Protein AF-A0A135SZM8-F1 (afdb_monomer)

Foldseek 3Di:
DDPPPDDDPCPPPLWDWDAWPVGFIKIKGFPPDRQPDDDDPVQADFPDAWFPFAFDQAAEQDKDADPPVCCVHAQWGIKHKYADPPPDPFGIKIKTAGDGFFFKWWAFPVGIIDTDGRRDRGGMMMMGHHDPGRGGTGMTTHGPDDVSVVVVPPPPPDDDDDDDD

Radius of gyration: 18.54 Å; Cα contacts (8 Å, |Δi|>4): 323; chains: 1; bounding box: 64×38×63 Å

Secondary structure (DSSP, 8-state):
-----PPPTTTTTTPEEEE-TTS-EEEEEESSS-TTSPPPTTT---SS--EEEEEEEEPTTEEEEPPHHHHHHH-EEEEEEEEPPTTSS-SEEEEEEESS-EEEEEEETTS-EEEEEE-S--S-EEEEE--SS--EEEEEEE---SHHHHTTS------------

pLDDT: mean 80.3, std 19.76, range [32.97, 98.38]

Nearest PDB structures (foldseek):
  2yn3-assembly1_A  TM=3.853E-01  e=1.005E+00  Salmonella enterica subsp. enterica serovar Typhimurium str. LT2
  2ww2-assembly1_C  TM=1.807E-01  e=1.816E+00  Bacteroides thetaiotaomicron VPI-5482
  6f8z-assembly2_C  TM=1.539E-01  e=2.648E+00  Bacteroides thetaiotaomicron
  1d2s-assembly1_A-2  TM=2.471E-01  e=5.938E+00  Homo sapiens
  2wvx-assembly2_B  TM=1.408E-01  e=4.787E+00  Bacteroides thetaiotaomicron VPI-5482

Structure (mmCIF, N/CA/C/O backbone):
data_AF-A0A135SZM8-F1
#
_entry.id   AF-A0A135SZM8-F1
#
loop_
_atom_site.group_PDB
_atom_site.id
_atom_site.type_symbol
_atom_site.label_atom_id
_atom_site.label_alt_id
_atom_site.label_comp_id
_atom_site.label_asym_id
_atom_site.label_entity_id
_atom_site.label_seq_id
_atom_site.pdbx_PDB_ins_code
_atom_site.Cartn_x
_atom_site.Cartn_y
_atom_site.Cartn_z
_atom_site.occupancy
_atom_site.B_iso_or_equiv
_atom_site.auth_seq_id
_atom_site.auth_comp_id
_atom_site.auth_asym_id
_atom_site.auth_atom_id
_atom_site.pdbx_PDB_model_num
ATOM 1 N N . MET A 1 1 ? 2.438 -15.569 -37.054 1.00 40.03 1 MET A N 1
ATOM 2 C CA . MET A 1 1 ? 3.279 -14.408 -36.723 1.00 40.03 1 MET A CA 1
ATOM 3 C C . MET A 1 1 ? 2.891 -14.055 -35.311 1.00 40.03 1 MET A C 1
ATOM 5 O O . MET A 1 1 ? 1.716 -13.795 -35.096 1.00 40.03 1 MET A O 1
ATOM 9 N N . SER A 1 2 ? 3.794 -14.266 -34.362 1.00 50.34 2 SER A N 1
ATOM 10 C CA . SER A 1 2 ? 3.564 -13.904 -32.968 1.00 50.34 2 SER A CA 1
ATOM 11 C C . SER A 1 2 ? 3.893 -12.422 -32.864 1.00 50.34 2 SER A C 1
ATOM 13 O O . SER A 1 2 ? 5.023 -12.047 -33.169 1.00 50.34 2 SER A O 1
ATOM 15 N N . ASP A 1 3 ? 2.901 -11.593 -32.554 1.00 51.25 3 ASP A N 1
ATOM 16 C CA . ASP A 1 3 ? 3.160 -10.230 -32.103 1.00 51.25 3 ASP A CA 1
ATOM 17 C C . ASP A 1 3 ? 3.815 -10.358 -30.726 1.00 51.25 3 ASP A C 1
ATOM 19 O O . ASP A 1 3 ? 3.137 -10.580 -29.724 1.00 51.25 3 ASP A O 1
ATOM 23 N N . ASP A 1 4 ? 5.148 -10.322 -30.692 1.00 57.31 4 ASP A N 1
ATOM 24 C CA . ASP A 1 4 ? 5.895 -10.112 -29.457 1.00 57.31 4 ASP A CA 1
ATOM 25 C C . ASP A 1 4 ? 5.576 -8.681 -29.010 1.00 57.31 4 ASP A C 1
ATOM 27 O O . ASP A 1 4 ? 6.171 -7.713 -29.488 1.00 57.31 4 ASP A O 1
ATOM 31 N N . GLU A 1 5 ? 4.552 -8.543 -28.168 1.00 65.81 5 GLU A N 1
ATOM 32 C CA . GLU A 1 5 ? 4.158 -7.285 -27.546 1.00 65.81 5 GLU A CA 1
ATOM 33 C C . GLU A 1 5 ? 5.394 -6.736 -26.813 1.00 65.81 5 GLU A C 1
ATOM 35 O O . GLU A 1 5 ? 5.859 -7.305 -25.837 1.00 65.81 5 GLU A O 1
ATOM 40 N N . GLN A 1 6 ? 6.043 -5.699 -27.342 1.00 65.25 6 GLN A N 1
ATOM 41 C CA . GLN A 1 6 ? 7.226 -5.132 -26.694 1.00 65.25 6 GLN A CA 1
ATOM 42 C C . GLN A 1 6 ? 6.793 -4.265 -25.514 1.00 65.25 6 GLN A C 1
ATOM 44 O O . GLN A 1 6 ? 5.859 -3.471 -25.630 1.00 65.25 6 GLN A O 1
ATOM 49 N N . ALA A 1 7 ? 7.499 -4.396 -24.389 1.00 67.06 7 ALA A N 1
ATOM 50 C CA . ALA A 1 7 ? 7.298 -3.529 -23.237 1.00 67.06 7 ALA A CA 1
ATOM 51 C C . ALA A 1 7 ? 7.471 -2.046 -23.639 1.00 67.06 7 ALA A C 1
ATOM 53 O O . ALA A 1 7 ? 8.392 -1.728 -24.402 1.00 67.06 7 ALA A O 1
ATOM 54 N N . PRO A 1 8 ? 6.634 -1.129 -23.123 1.00 74.00 8 PRO A N 1
ATOM 55 C CA . PRO A 1 8 ? 6.815 0.302 -23.338 1.00 74.00 8 PRO A CA 1
ATOM 56 C C . PRO A 1 8 ? 8.188 0.777 -22.822 1.00 74.00 8 PRO A C 1
ATOM 58 O O . PRO A 1 8 ? 8.605 0.355 -21.740 1.00 74.00 8 PRO A O 1
ATOM 61 N N . PRO A 1 9 ? 8.900 1.663 -23.544 1.00 61.56 9 PRO A N 1
ATOM 62 C CA . PRO A 1 9 ? 10.244 2.115 -23.164 1.00 61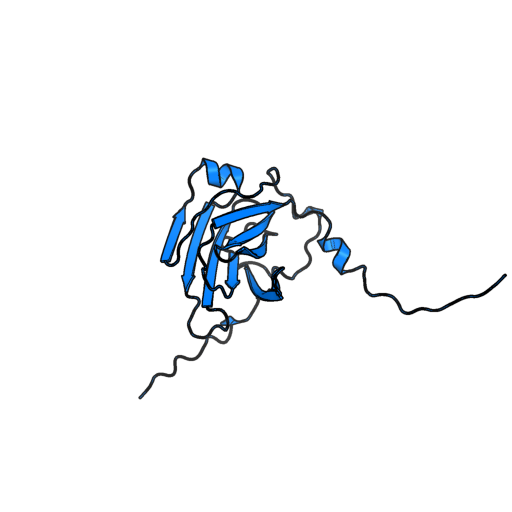.56 9 PRO A CA 1
ATOM 63 C C . PRO A 1 9 ? 10.282 2.928 -21.857 1.00 61.56 9 PRO A C 1
ATOM 65 O O . PRO A 1 9 ? 11.344 3.096 -21.266 1.00 61.56 9 PRO A O 1
ATOM 68 N N . ASP A 1 10 ? 9.138 3.429 -21.402 1.00 65.50 10 ASP A N 1
ATOM 69 C CA . ASP A 1 10 ? 8.942 4.224 -20.190 1.00 65.50 10 ASP A CA 1
ATOM 70 C C . ASP A 1 10 ? 8.408 3.409 -18.999 1.00 65.50 10 ASP A C 1
ATOM 72 O O . ASP A 1 10 ? 8.213 3.954 -17.912 1.00 65.50 10 ASP A O 1
ATOM 76 N N . ALA A 1 11 ? 8.213 2.095 -19.162 1.00 69.00 11 ALA A N 1
ATOM 77 C CA . ALA A 1 11 ? 7.603 1.230 -18.150 1.00 69.00 11 ALA A CA 1
ATOM 78 C C . ALA A 1 11 ? 8.324 1.230 -16.784 1.00 69.00 11 ALA A C 1
ATOM 80 O O . ALA A 1 11 ? 7.676 0.975 -15.759 1.00 69.00 11 ALA A O 1
ATOM 81 N N . GLU A 1 12 ? 9.626 1.529 -16.792 1.00 69.19 12 GLU A N 1
ATOM 82 C CA . GLU A 1 12 ? 10.563 1.447 -15.665 1.00 69.19 12 GLU A CA 1
ATOM 83 C C . GLU A 1 12 ? 10.978 2.824 -15.099 1.00 69.19 12 GLU A C 1
ATOM 85 O O . GLU A 1 12 ? 11.631 2.890 -14.063 1.00 69.19 12 GLU A O 1
ATOM 90 N N . ILE A 1 13 ? 10.578 3.942 -15.717 1.00 77.50 13 ILE A N 1
ATOM 91 C CA . ILE A 1 13 ? 10.972 5.286 -15.256 1.00 77.50 13 ILE A CA 1
ATOM 92 C C . ILE A 1 13 ? 10.142 5.712 -14.031 1.00 77.50 13 ILE A C 1
ATOM 94 O O . ILE A 1 13 ? 8.910 5.587 -14.029 1.00 77.50 13 ILE A O 1
ATOM 98 N N . GLY A 1 14 ? 10.820 6.269 -13.018 1.00 82.19 14 GLY A N 1
ATOM 99 C CA . GLY A 1 14 ? 10.211 6.838 -11.806 1.00 82.19 14 GLY A CA 1
ATOM 100 C C . GLY A 1 14 ? 9.837 5.808 -10.737 1.00 82.19 14 GLY A C 1
ATOM 101 O O . GLY A 1 14 ? 9.047 6.113 -9.849 1.00 82.19 14 GLY A O 1
ATOM 102 N N . TRP A 1 15 ? 10.346 4.578 -10.848 1.00 89.31 15 TRP A N 1
ATOM 103 C CA . TRP A 1 15 ? 10.187 3.557 -9.818 1.00 89.31 15 TRP A CA 1
ATOM 104 C C . TRP A 1 15 ? 11.353 3.581 -8.836 1.00 89.31 15 TRP A C 1
ATOM 106 O O . TRP A 1 15 ? 12.513 3.543 -9.240 1.00 89.31 15 TRP A O 1
ATOM 116 N N . GLN A 1 16 ? 11.034 3.550 -7.547 1.00 90.12 16 GLN A N 1
ATOM 117 C CA . GLN A 1 16 ? 11.994 3.348 -6.472 1.00 90.12 16 GLN A CA 1
ATOM 118 C C . GLN A 1 16 ? 11.921 1.899 -5.986 1.00 90.12 16 GLN A C 1
ATOM 120 O O . GLN A 1 16 ? 10.866 1.456 -5.535 1.00 90.12 16 GLN A O 1
ATOM 125 N N . GLU A 1 17 ? 13.033 1.165 -6.055 1.00 91.31 17 GLU A N 1
ATOM 126 C CA . GLU A 1 17 ? 13.141 -0.189 -5.499 1.00 91.31 17 GLU A CA 1
ATOM 127 C C . GLU A 1 17 ? 13.436 -0.149 -3.994 1.00 91.31 17 GLU A C 1
ATOM 129 O O . GLU A 1 17 ? 14.287 0.608 -3.523 1.00 91.31 17 GLU A O 1
ATOM 134 N N . LEU A 1 18 ? 12.734 -0.991 -3.240 1.00 90.88 18 LEU A N 1
ATOM 135 C CA . LEU A 1 18 ? 12.802 -1.114 -1.788 1.00 90.88 18 LEU A CA 1
ATOM 136 C C . LEU A 1 18 ? 12.812 -2.598 -1.391 1.00 90.88 18 LEU A C 1
ATOM 138 O O . LEU A 1 18 ? 12.557 -3.485 -2.207 1.00 90.88 18 LEU A O 1
ATOM 142 N N . GLN A 1 19 ? 13.106 -2.869 -0.120 1.00 91.75 19 GLN A N 1
ATOM 143 C CA . GLN A 1 19 ? 13.135 -4.220 0.439 1.00 91.75 19 GLN A CA 1
ATOM 144 C C . GLN A 1 19 ? 12.159 -4.326 1.617 1.00 91.75 19 GLN A C 1
ATOM 146 O O . GLN A 1 19 ? 12.091 -3.416 2.447 1.00 91.75 19 GLN A O 1
ATOM 151 N N . THR A 1 20 ? 11.366 -5.399 1.663 1.00 89.00 20 THR A N 1
ATOM 152 C CA . THR A 1 20 ? 10.478 -5.714 2.791 1.00 89.00 20 THR A CA 1
ATOM 153 C C . THR A 1 20 ? 11.302 -6.145 4.004 1.00 89.00 20 THR A C 1
ATOM 155 O O . THR A 1 20 ? 12.482 -6.485 3.890 1.00 89.00 20 THR A O 1
ATOM 158 N N . GLU A 1 21 ? 10.681 -6.189 5.184 1.00 82.56 21 GLU A N 1
ATOM 159 C CA . GLU A 1 21 ? 11.339 -6.688 6.402 1.00 82.56 21 GLU A CA 1
ATOM 160 C C . GLU A 1 21 ? 11.791 -8.153 6.285 1.00 82.56 21 GLU A C 1
ATOM 162 O O . GLU A 1 21 ? 12.793 -8.542 6.886 1.00 82.56 21 GLU A O 1
ATOM 167 N N . ASN A 1 22 ? 11.097 -8.953 5.470 1.00 84.31 22 ASN A N 1
ATOM 168 C CA . ASN A 1 22 ? 11.431 -10.357 5.225 1.00 84.31 22 ASN A CA 1
ATOM 169 C C . ASN A 1 22 ? 12.493 -10.548 4.126 1.00 84.31 22 ASN A C 1
ATOM 171 O O . ASN A 1 22 ? 12.943 -11.671 3.897 1.00 84.31 22 ASN A O 1
ATOM 175 N N . GLY A 1 23 ? 12.948 -9.463 3.488 1.00 85.94 23 GLY A N 1
ATOM 176 C CA . GLY A 1 23 ? 14.054 -9.474 2.532 1.00 85.94 23 GLY A CA 1
ATOM 177 C C . GLY A 1 23 ? 13.650 -9.538 1.057 1.00 85.94 23 GLY A C 1
ATOM 178 O O . GLY A 1 23 ? 14.542 -9.539 0.205 1.00 85.94 23 GLY A O 1
ATOM 179 N N . ASP A 1 24 ? 12.355 -9.542 0.742 1.00 88.81 24 ASP A N 1
ATOM 180 C CA . ASP A 1 24 ? 11.863 -9.516 -0.636 1.00 88.81 24 ASP A CA 1
ATOM 181 C C . ASP A 1 24 ? 11.880 -8.097 -1.209 1.00 88.81 24 ASP A C 1
ATOM 183 O O . ASP A 1 24 ? 11.682 -7.111 -0.502 1.00 88.81 24 ASP A O 1
ATOM 187 N N . PHE A 1 25 ? 12.131 -7.975 -2.511 1.00 92.56 25 PHE A N 1
ATOM 188 C CA . PHE A 1 25 ? 12.108 -6.678 -3.182 1.00 92.56 25 PHE A CA 1
ATOM 189 C C . PHE A 1 25 ? 10.689 -6.304 -3.609 1.00 92.56 25 PHE A C 1
ATOM 191 O O . PHE A 1 25 ? 9.886 -7.157 -3.991 1.00 92.56 25 PHE A O 1
ATOM 198 N N . TYR A 1 26 ? 10.417 -5.007 -3.611 1.00 94.19 26 TYR A N 1
ATOM 199 C CA . TYR A 1 26 ? 9.230 -4.387 -4.191 1.00 94.19 26 TYR A CA 1
ATOM 200 C C . TYR A 1 26 ? 9.616 -3.010 -4.731 1.00 94.19 26 TYR A C 1
ATOM 202 O O . TYR A 1 26 ? 10.731 -2.538 -4.502 1.00 94.19 26 TYR A O 1
ATOM 210 N N . ARG A 1 27 ? 8.714 -2.352 -5.452 1.00 93.94 27 ARG A N 1
ATOM 211 C CA . ARG A 1 27 ? 8.959 -0.991 -5.930 1.00 93.94 27 ARG A CA 1
ATOM 212 C C . ARG A 1 27 ? 7.732 -0.112 -5.826 1.00 93.94 27 ARG A C 1
ATOM 214 O O . ARG A 1 27 ? 6.602 -0.596 -5.889 1.00 93.94 27 ARG A O 1
ATOM 221 N N . VAL A 1 28 ? 7.972 1.186 -5.726 1.00 93.06 28 VAL A N 1
ATOM 222 C CA . VAL A 1 28 ? 6.930 2.202 -5.590 1.00 93.06 28 VAL A CA 1
ATOM 223 C C . VAL A 1 28 ? 7.089 3.323 -6.602 1.00 93.06 28 VAL A C 1
ATOM 225 O O . VAL A 1 28 ? 8.195 3.580 -7.075 1.00 93.06 28 VAL A O 1
ATOM 228 N N . LYS A 1 29 ? 5.976 3.968 -6.950 1.00 91.50 29 LYS A N 1
ATOM 229 C CA . LYS A 1 29 ? 5.936 5.103 -7.879 1.00 91.50 29 LYS A CA 1
ATOM 230 C C . LYS A 1 29 ? 4.731 6.003 -7.597 1.00 91.50 29 LYS A C 1
ATOM 232 O O . LYS A 1 29 ? 3.695 5.513 -7.154 1.00 91.50 29 LYS A O 1
ATOM 237 N N . ALA A 1 30 ? 4.855 7.289 -7.913 1.00 88.75 30 ALA A N 1
ATOM 238 C CA . ALA A 1 30 ? 3.740 8.217 -8.093 1.00 88.75 30 ALA A CA 1
ATOM 239 C C . ALA A 1 30 ? 3.700 8.694 -9.554 1.00 88.75 30 ALA A C 1
ATOM 241 O O . ALA A 1 30 ? 4.731 8.711 -10.230 1.00 88.75 30 ALA A O 1
ATOM 242 N N . ASP A 1 31 ? 2.522 9.055 -10.062 1.00 85.50 31 ASP A N 1
ATOM 243 C CA . ASP A 1 31 ? 2.405 9.517 -11.455 1.00 85.50 31 ASP A CA 1
ATOM 244 C C . ASP A 1 31 ? 2.958 10.929 -11.678 1.00 85.50 31 ASP A C 1
ATOM 246 O O . ASP 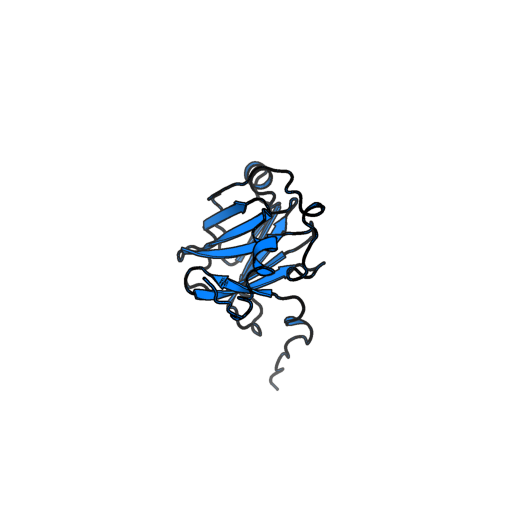A 1 31 ? 3.503 11.217 -12.744 1.00 85.50 31 ASP A O 1
ATOM 250 N N . GLU A 1 32 ? 2.842 11.808 -10.683 1.00 80.06 32 GLU A N 1
ATOM 251 C CA . GLU A 1 32 ? 3.121 13.241 -10.855 1.00 80.06 32 GLU A CA 1
ATOM 252 C C . GLU A 1 32 ? 4.483 13.690 -10.310 1.00 80.06 32 GLU A C 1
ATOM 254 O O . GLU A 1 32 ? 4.919 14.804 -10.597 1.00 80.06 32 GLU A O 1
ATOM 259 N N . TYR A 1 33 ? 5.165 12.843 -9.535 1.00 76.38 33 TYR A N 1
ATOM 260 C CA . TYR A 1 33 ? 6.457 13.164 -8.929 1.00 76.38 33 TYR A CA 1
ATOM 261 C C . TYR A 1 33 ? 7.313 11.913 -8.715 1.00 76.38 33 TYR A C 1
ATOM 263 O O . TYR A 1 33 ? 6.809 10.789 -8.676 1.00 76.38 33 TYR A O 1
ATOM 271 N N . ASP A 1 34 ? 8.621 12.116 -8.565 1.00 77.69 34 ASP A N 1
ATOM 272 C CA . ASP A 1 34 ? 9.542 11.046 -8.198 1.00 77.69 34 ASP A CA 1
ATOM 273 C C . ASP A 1 34 ? 9.527 10.856 -6.675 1.00 77.69 34 ASP A C 1
ATOM 275 O O . ASP A 1 34 ? 9.866 11.764 -5.919 1.00 77.69 34 ASP A O 1
ATOM 279 N N . ILE A 1 35 ? 9.121 9.673 -6.208 1.00 78.75 35 ILE A N 1
ATOM 280 C CA . ILE A 1 35 ? 9.084 9.350 -4.770 1.00 78.75 35 ILE A CA 1
ATOM 281 C C . ILE A 1 35 ? 10.501 9.291 -4.171 1.00 78.75 35 ILE A C 1
ATOM 283 O O . ILE A 1 35 ? 10.664 9.451 -2.961 1.00 78.75 35 ILE A O 1
ATOM 287 N N . SER A 1 36 ? 11.530 9.086 -4.998 1.00 73.75 36 SER A N 1
ATOM 288 C CA . SER A 1 36 ? 12.922 9.071 -4.549 1.00 73.75 36 SER A CA 1
ATOM 289 C C . SER A 1 36 ? 13.518 10.465 -4.340 1.00 73.75 36 SER A C 1
ATOM 291 O O . SER A 1 36 ? 14.561 10.577 -3.687 1.00 73.75 36 SER A O 1
ATOM 293 N N . ASP A 1 37 ? 12.866 11.519 -4.843 1.00 71.31 37 ASP A N 1
ATOM 294 C CA . ASP A 1 37 ? 13.348 12.881 -4.659 1.00 71.31 37 ASP A CA 1
ATOM 295 C C . ASP A 1 37 ? 13.177 13.321 -3.195 1.00 71.31 37 ASP A C 1
ATOM 297 O O . ASP A 1 37 ? 12.114 13.139 -2.591 1.00 71.31 37 ASP A O 1
ATOM 301 N N . PRO A 1 38 ? 14.218 13.919 -2.587 1.00 61.44 38 PRO A N 1
ATOM 302 C CA . PRO A 1 38 ? 14.113 14.449 -1.242 1.00 61.44 38 PRO A CA 1
ATOM 303 C C . PRO A 1 38 ? 13.161 15.644 -1.243 1.00 61.44 38 PRO A C 1
ATOM 305 O O . PRO A 1 38 ? 13.377 16.632 -1.943 1.00 61.44 38 PRO A O 1
ATOM 308 N N . VAL A 1 39 ? 12.131 15.566 -0.412 1.00 59.56 39 VAL A N 1
ATOM 309 C CA . VAL A 1 39 ? 11.235 16.685 -0.121 1.00 59.56 39 VAL A CA 1
ATOM 310 C C . VAL A 1 39 ? 11.682 17.387 1.151 1.00 59.56 39 VAL A C 1
ATOM 312 O O . VAL A 1 39 ? 12.107 16.753 2.123 1.00 59.56 39 VAL A O 1
ATOM 315 N N . GLU A 1 40 ? 11.600 18.713 1.144 1.00 56.91 40 GLU A N 1
ATOM 316 C CA . GLU A 1 40 ? 11.870 19.510 2.333 1.00 56.91 40 GLU A CA 1
ATOM 317 C C . GLU A 1 40 ? 10.821 19.182 3.407 1.00 56.91 40 GLU A C 1
ATOM 319 O O . GLU A 1 40 ? 9.625 19.078 3.129 1.00 56.91 40 GLU A O 1
ATOM 324 N N . ALA A 1 41 ? 11.268 19.012 4.654 1.00 52.00 41 ALA A N 1
ATOM 325 C CA . ALA A 1 41 ? 10.425 18.539 5.757 1.00 52.00 41 ALA A CA 1
ATOM 326 C C . ALA A 1 41 ? 9.191 19.427 6.027 1.00 52.00 41 ALA A C 1
ATOM 328 O O . ALA A 1 41 ? 8.205 18.951 6.586 1.00 52.00 41 ALA A O 1
ATOM 329 N N . ASP A 1 42 ? 9.235 20.694 5.609 1.00 52.44 42 ASP A N 1
ATOM 330 C CA . ASP A 1 42 ? 8.145 21.659 5.774 1.00 52.44 42 ASP A CA 1
ATOM 331 C C . ASP A 1 42 ? 7.017 21.504 4.731 1.00 52.44 42 ASP A C 1
ATOM 333 O O . ASP A 1 42 ? 5.957 22.109 4.890 1.00 52.44 42 ASP A O 1
ATOM 337 N N . GLU A 1 43 ? 7.201 20.688 3.685 1.00 53.94 43 GLU A N 1
ATOM 338 C CA . GLU A 1 43 ? 6.200 20.472 2.623 1.00 53.94 43 GLU A CA 1
ATOM 339 C C . GLU A 1 43 ? 5.348 19.206 2.840 1.00 53.94 43 GLU A C 1
ATOM 341 O O . GLU A 1 43 ? 4.306 19.035 2.210 1.00 53.94 43 GLU A O 1
ATOM 346 N N . CYS A 1 44 ? 5.749 18.344 3.778 1.00 57.75 44 CYS A N 1
ATOM 347 C CA . CYS A 1 44 ? 5.147 17.038 4.060 1.00 57.75 44 CYS A CA 1
ATOM 348 C C . CYS A 1 44 ? 4.389 17.026 5.393 1.00 57.75 44 CYS A C 1
ATOM 350 O O . CYS A 1 44 ? 4.743 16.314 6.335 1.00 57.75 44 CYS A O 1
ATOM 352 N N . ALA A 1 45 ? 3.350 17.852 5.502 1.00 57.41 45 ALA A N 1
ATOM 353 C CA . ALA A 1 45 ? 2.492 17.853 6.680 1.00 57.41 45 ALA A CA 1
ATOM 354 C C . ALA A 1 45 ? 1.306 16.898 6.481 1.00 57.41 45 ALA A C 1
ATOM 356 O O . ALA A 1 45 ? 0.345 17.235 5.790 1.00 57.41 45 ALA A O 1
ATOM 357 N N . ALA A 1 46 ? 1.351 15.739 7.143 1.00 64.44 46 ALA A N 1
ATOM 358 C CA . ALA A 1 46 ? 0.167 14.911 7.348 1.00 64.44 46 ALA A CA 1
ATOM 359 C C . ALA A 1 46 ? -0.877 15.724 8.131 1.00 64.44 46 ALA A C 1
ATOM 361 O O . ALA A 1 46 ? -0.586 16.244 9.214 1.00 64.44 46 ALA A O 1
ATOM 362 N N . SER A 1 47 ? -2.089 15.852 7.602 1.00 67.19 47 SER A N 1
ATOM 363 C CA . SER A 1 47 ? -3.168 16.608 8.242 1.00 67.19 47 SER A CA 1
ATOM 364 C C . SER A 1 47 ? -3.846 15.840 9.388 1.00 67.19 47 SER A C 1
ATOM 366 O O . SER A 1 47 ? -4.444 16.459 10.274 1.00 67.19 47 SER A O 1
ATOM 368 N N . GLY A 1 48 ? -3.729 14.506 9.409 1.00 76.12 48 GLY A N 1
ATOM 369 C CA . GLY A 1 48 ? -4.315 13.625 10.427 1.00 76.12 48 GLY A CA 1
ATOM 370 C C . GLY A 1 48 ? -3.318 12.940 11.386 1.00 76.12 48 GLY A C 1
ATOM 371 O O . GLY A 1 48 ? -2.095 13.026 11.231 1.00 76.12 48 GLY A O 1
ATOM 372 N N . PRO A 1 49 ? -3.826 12.276 12.446 1.00 86.75 49 PRO A N 1
ATOM 373 C CA . PRO A 1 49 ? -3.007 11.463 13.344 1.00 86.75 49 PRO A CA 1
ATOM 374 C C . PRO A 1 49 ? -2.528 10.174 12.651 1.00 86.75 49 PRO A C 1
ATOM 376 O O . PRO A 1 49 ? -3.214 9.670 11.762 1.00 86.75 49 PRO A O 1
ATOM 379 N N . PRO A 1 50 ? -1.404 9.579 13.094 1.00 89.94 50 PRO A N 1
ATOM 380 C CA . PRO A 1 50 ? -0.984 8.281 12.591 1.00 89.94 50 PRO A CA 1
ATOM 381 C C . PRO A 1 50 ? -2.021 7.211 12.952 1.00 89.94 50 PRO A C 1
ATOM 383 O O . PRO A 1 50 ? -2.694 7.282 13.987 1.00 89.94 50 PRO A O 1
ATOM 386 N N . PHE A 1 51 ? -2.116 6.188 12.114 1.00 93.62 51 PHE A N 1
ATOM 387 C CA . PHE A 1 51 ? -3.036 5.070 12.276 1.00 93.62 51 PHE A CA 1
ATOM 388 C C . PHE A 1 51 ? -2.301 3.747 12.079 1.00 93.62 51 PHE A C 1
ATOM 390 O O . PHE A 1 51 ? -1.300 3.659 11.371 1.00 93.62 51 PHE A O 1
ATOM 397 N N . SER A 1 52 ? -2.794 2.690 12.721 1.00 95.00 52 SER A N 1
ATOM 398 C CA . SER A 1 52 ? -2.141 1.384 12.699 1.00 95.00 52 SER A CA 1
ATOM 399 C C . SER A 1 52 ? -3.161 0.268 12.549 1.00 95.00 52 SER A C 1
ATOM 401 O O . SER A 1 52 ? -4.215 0.300 13.187 1.00 95.00 52 SER A O 1
ATOM 403 N N . ASN A 1 53 ? -2.811 -0.724 11.728 1.00 94.56 53 ASN A N 1
ATOM 404 C CA . ASN A 1 53 ? -3.550 -1.971 11.544 1.00 94.56 53 ASN A CA 1
ATOM 405 C C . ASN A 1 53 ? -5.038 -1.768 11.206 1.00 94.56 53 ASN A C 1
ATOM 407 O O . ASN A 1 53 ? -5.900 -2.510 11.683 1.00 94.56 53 ASN A O 1
ATOM 411 N N . VAL A 1 54 ? -5.355 -0.765 10.383 1.00 96.62 54 VAL A N 1
ATOM 412 C CA . VAL A 1 54 ? -6.717 -0.567 9.873 1.00 96.62 54 VAL A CA 1
ATOM 413 C C . VAL A 1 54 ? -7.034 -1.697 8.905 1.00 96.62 54 VAL A C 1
ATOM 415 O O . VAL A 1 54 ? -6.282 -1.941 7.965 1.00 96.62 54 VAL A O 1
ATOM 418 N N . GLN A 1 55 ? -8.134 -2.406 9.148 1.00 96.56 55 GLN A N 1
ATOM 419 C CA . GLN A 1 55 ? -8.498 -3.583 8.368 1.00 96.56 55 GLN A CA 1
ATOM 420 C C . GLN A 1 55 ? -8.962 -3.201 6.952 1.00 96.56 55 GLN A C 1
ATOM 422 O O . GLN A 1 55 ? -9.838 -2.352 6.795 1.00 96.56 55 GLN A O 1
ATOM 427 N N . ALA A 1 56 ? -8.414 -3.876 5.936 1.00 93.06 56 ALA A N 1
ATOM 428 C CA . ALA A 1 56 ? -8.690 -3.612 4.520 1.00 93.06 56 ALA A CA 1
ATOM 429 C C . ALA A 1 56 ? -9.413 -4.779 3.822 1.00 93.06 56 ALA A C 1
ATOM 431 O O . ALA A 1 56 ? -10.515 -4.609 3.303 1.00 93.06 56 ALA A O 1
ATOM 432 N N . ASN A 1 57 ? -8.823 -5.980 3.865 1.00 95.50 57 ASN A N 1
ATOM 433 C CA . ASN A 1 57 ? -9.259 -7.179 3.130 1.00 95.50 57 ASN A CA 1
ATOM 434 C C . ASN A 1 57 ? -9.413 -6.954 1.609 1.00 95.50 57 ASN A C 1
ATOM 436 O O . ASN A 1 57 ? -10.407 -7.370 1.009 1.00 95.50 57 ASN A O 1
ATOM 440 N N . TRP A 1 58 ? -8.444 -6.295 0.978 1.00 97.50 58 TRP A N 1
ATOM 441 C CA . TRP A 1 58 ? -8.442 -6.068 -0.468 1.00 97.50 58 TRP A CA 1
ATOM 442 C C . TRP A 1 58 ? -7.944 -7.315 -1.194 1.00 97.50 58 TRP A C 1
ATOM 444 O O . TRP A 1 58 ? -6.831 -7.777 -0.956 1.00 97.50 58 TRP A O 1
ATOM 454 N N . THR A 1 59 ? -8.773 -7.872 -2.074 1.00 97.81 59 THR A N 1
ATOM 455 C CA . THR A 1 59 ? -8.493 -9.132 -2.787 1.00 97.81 59 THR A CA 1
ATOM 456 C C . THR A 1 59 ? -8.062 -8.875 -4.228 1.00 97.81 59 THR A C 1
ATOM 458 O O . THR A 1 59 ? -8.368 -7.830 -4.802 1.00 97.81 59 THR A O 1
ATOM 461 N N . VAL A 1 60 ? -7.344 -9.814 -4.840 1.00 97.50 60 VAL A N 1
ATOM 462 C CA . VAL A 1 60 ? -6.933 -9.672 -6.245 1.00 97.50 60 VAL A CA 1
ATOM 463 C C . VAL A 1 60 ? -8.156 -9.549 -7.152 1.00 97.50 60 VAL A C 1
ATOM 465 O O . VAL A 1 60 ? -9.082 -10.355 -7.074 1.00 97.50 60 VAL A O 1
ATOM 468 N N . GLY A 1 61 ? -8.135 -8.546 -8.026 1.00 97.12 61 GLY A N 1
ATOM 469 C CA . GLY A 1 61 ? -9.233 -8.198 -8.923 1.00 97.12 61 GLY A CA 1
ATOM 470 C C . GLY A 1 61 ? -10.300 -7.305 -8.286 1.00 97.12 61 GLY A C 1
ATOM 471 O O . GLY A 1 61 ? -11.331 -7.078 -8.914 1.00 97.12 61 GLY A O 1
ATOM 472 N N . SER A 1 62 ? -10.083 -6.813 -7.060 1.00 98.06 62 SER A N 1
ATOM 473 C CA . SER A 1 62 ? -10.981 -5.855 -6.407 1.00 98.06 62 SER A CA 1
ATOM 474 C C . SER A 1 62 ? -10.472 -4.421 -6.519 1.00 98.06 62 SER A C 1
ATOM 476 O O . SER A 1 62 ? -9.267 -4.161 -6.531 1.00 98.06 62 SER A O 1
ATOM 478 N N . GLU A 1 63 ? -11.421 -3.494 -6.600 1.00 98.00 63 GLU A N 1
ATOM 479 C CA . GLU A 1 63 ? -11.189 -2.056 -6.608 1.00 98.00 63 GLU A CA 1
ATOM 480 C C . GLU A 1 63 ? -12.412 -1.321 -6.059 1.00 98.00 63 GLU A C 1
ATOM 482 O O . GLU A 1 63 ? -13.523 -1.864 -6.033 1.00 98.00 63 GLU A O 1
ATOM 487 N N . GLY A 1 64 ? -12.225 -0.073 -5.643 1.00 96.19 64 GLY A N 1
ATOM 488 C CA . GLY A 1 64 ? -13.338 0.789 -5.280 1.00 96.19 64 GLY A CA 1
ATOM 489 C C . GLY A 1 64 ? -12.997 1.864 -4.264 1.00 96.19 64 GLY A C 1
ATOM 490 O O . GLY A 1 64 ? -11.928 1.883 -3.653 1.00 96.19 64 GLY A O 1
ATOM 491 N N . ALA A 1 65 ? -13.959 2.765 -4.076 1.00 95.31 65 ALA A N 1
ATOM 492 C CA . ALA A 1 65 ? -13.892 3.764 -3.023 1.00 95.31 65 ALA A CA 1
ATOM 493 C C . ALA A 1 65 ? -14.066 3.106 -1.648 1.00 95.31 65 ALA A C 1
ATOM 495 O O . ALA A 1 65 ? -14.886 2.197 -1.482 1.00 95.31 65 ALA A O 1
ATOM 496 N N . LEU A 1 66 ? -13.325 3.587 -0.651 1.00 92.38 66 LEU A N 1
ATOM 497 C CA . LEU A 1 66 ? -13.469 3.107 0.725 1.00 92.38 66 LEU A CA 1
ATOM 498 C C . LEU A 1 66 ? -14.694 3.742 1.401 1.00 92.38 66 LEU A C 1
ATOM 500 O O . LEU A 1 66 ? -15.203 4.772 0.966 1.00 92.38 66 LEU A O 1
ATOM 504 N N . SER A 1 67 ? -15.188 3.153 2.490 1.00 92.38 67 SER A N 1
ATOM 505 C CA . SER A 1 67 ? -16.227 3.797 3.308 1.00 92.38 67 SER A CA 1
ATOM 506 C C . SER A 1 67 ? -15.697 5.073 3.969 1.00 92.38 67 SER A C 1
ATOM 508 O O . SER A 1 67 ? -14.527 5.099 4.347 1.00 92.38 67 SER A O 1
ATOM 510 N N . ASN A 1 68 ? -16.558 6.067 4.209 1.00 92.25 68 ASN A N 1
ATOM 511 C CA . ASN A 1 68 ? -16.172 7.342 4.833 1.00 92.25 68 ASN A CA 1
ATOM 512 C C . ASN A 1 68 ? -15.351 7.179 6.122 1.00 92.25 68 ASN A C 1
ATOM 514 O O . ASN A 1 68 ? -14.391 7.913 6.313 1.00 92.25 68 ASN A O 1
ATOM 518 N N . ASP A 1 69 ? -15.684 6.212 6.980 1.00 91.19 69 ASP A N 1
ATOM 519 C CA . ASP A 1 69 ? -14.949 5.984 8.232 1.00 91.19 69 ASP A CA 1
ATOM 520 C C . ASP A 1 69 ? -13.488 5.585 7.971 1.00 91.19 69 ASP A C 1
ATOM 522 O O . ASP A 1 69 ? -12.571 6.133 8.578 1.00 91.19 69 ASP A O 1
ATOM 526 N N . VAL A 1 70 ? -13.263 4.692 7.002 1.00 91.50 70 VAL A N 1
ATOM 527 C CA . VAL A 1 70 ? -11.917 4.270 6.585 1.00 91.50 70 VAL A CA 1
ATOM 528 C C . VAL A 1 70 ? -11.181 5.404 5.870 1.00 91.50 70 VAL A C 1
ATOM 530 O O . VAL A 1 70 ? -9.999 5.608 6.140 1.00 91.50 70 VAL A O 1
ATOM 533 N N . GLN A 1 71 ? -11.855 6.183 5.015 1.00 92.44 71 GLN A N 1
ATOM 534 C CA . GLN A 1 71 ? -11.238 7.346 4.358 1.00 92.44 71 GLN A CA 1
ATOM 535 C C . GLN A 1 71 ? -10.811 8.409 5.377 1.00 92.44 71 GLN A C 1
ATOM 537 O O . GLN A 1 71 ? -9.702 8.926 5.305 1.00 92.44 71 GLN A O 1
ATOM 542 N N . ASN A 1 72 ? -11.660 8.705 6.363 1.00 89.88 72 ASN A N 1
ATOM 543 C CA . ASN A 1 72 ? -11.357 9.669 7.420 1.00 89.88 72 ASN A CA 1
ATOM 544 C C . ASN A 1 72 ? -10.191 9.211 8.302 1.00 89.88 72 ASN A C 1
ATOM 546 O O . ASN A 1 72 ? -9.460 10.044 8.828 1.00 89.88 72 ASN A O 1
ATOM 550 N N . GLN A 1 73 ? -10.029 7.899 8.481 1.00 91.31 73 GLN A N 1
ATOM 551 C CA . GLN A 1 73 ? -8.962 7.341 9.303 1.00 91.31 73 GLN A CA 1
ATOM 552 C C . GLN A 1 73 ? -7.631 7.206 8.554 1.00 91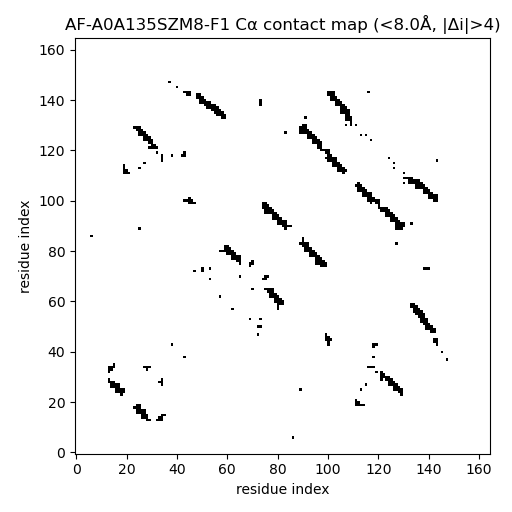.31 73 GLN A C 1
ATOM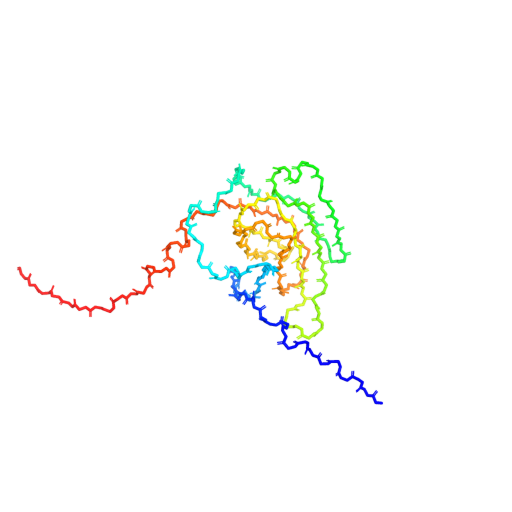 554 O O . GLN A 1 73 ? -6.585 7.413 9.155 1.00 91.31 73 GLN A O 1
ATOM 559 N N . THR A 1 74 ? -7.663 6.821 7.276 1.00 92.81 74 THR A N 1
ATOM 560 C CA . THR A 1 74 ? -6.461 6.432 6.510 1.00 92.81 74 THR A CA 1
ATOM 561 C C . THR A 1 74 ? -6.059 7.436 5.437 1.00 92.81 74 THR A C 1
ATOM 563 O O . THR A 1 74 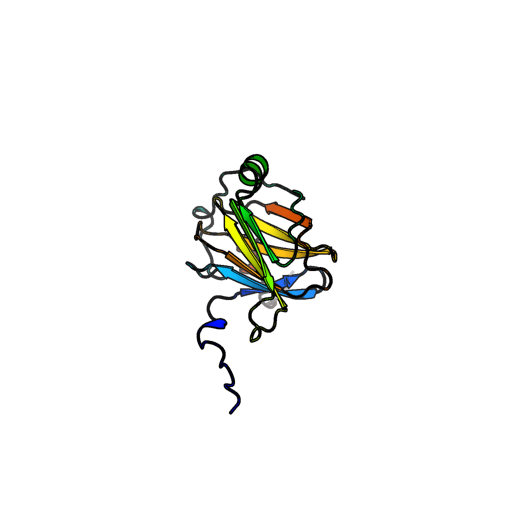? -5.020 7.279 4.797 1.00 92.81 74 THR A O 1
ATOM 566 N N . ALA A 1 75 ? -6.924 8.412 5.159 1.00 92.44 75 ALA A N 1
ATOM 567 C CA . ALA A 1 75 ? -6.866 9.289 3.995 1.00 92.44 75 ALA A CA 1
ATOM 568 C C . ALA A 1 75 ? -6.832 8.567 2.633 1.00 92.44 75 ALA A C 1
ATOM 570 O O . ALA A 1 75 ? -6.743 9.226 1.603 1.00 92.44 75 ALA A O 1
ATOM 571 N N . THR A 1 76 ? -6.951 7.238 2.585 1.00 93.12 76 THR A N 1
ATOM 572 C CA . THR A 1 76 ? -7.074 6.498 1.328 1.00 93.12 76 THR A CA 1
ATOM 573 C C . THR A 1 76 ? -8.504 6.618 0.830 1.00 93.12 76 THR A C 1
ATOM 575 O O . THR A 1 76 ? -9.439 6.253 1.538 1.00 93.12 76 THR A O 1
ATOM 578 N N . THR A 1 77 ? -8.692 7.136 -0.379 1.00 94.38 77 THR A N 1
ATOM 579 C CA . THR A 1 77 ? -10.020 7.382 -0.958 1.00 94.38 77 THR A CA 1
ATOM 580 C C . THR A 1 77 ? -10.453 6.252 -1.884 1.00 94.38 77 THR A C 1
ATOM 582 O O . THR A 1 77 ? -11.638 5.915 -1.937 1.00 94.38 77 THR A O 1
ATOM 585 N N . TRP 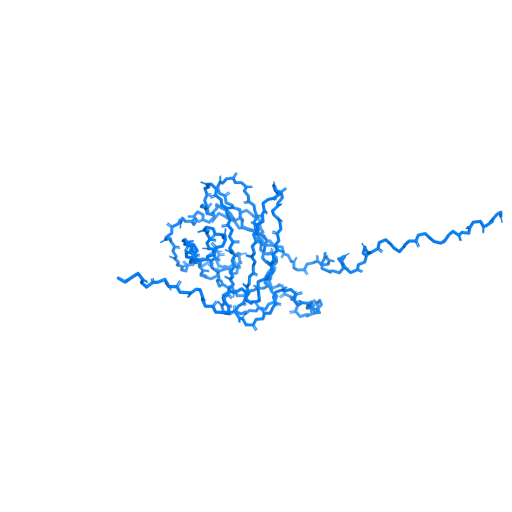A 1 78 ? -9.497 5.616 -2.563 1.00 96.31 78 TRP A N 1
ATOM 586 C CA . TRP A 1 78 ? -9.732 4.547 -3.527 1.00 96.31 78 TRP A CA 1
ATOM 587 C C . TRP A 1 78 ? -8.543 3.586 -3.588 1.00 96.31 78 TRP A C 1
ATOM 589 O O . TRP A 1 78 ? -7.407 3.985 -3.326 1.00 96.31 78 TRP A O 1
ATOM 599 N N . TYR A 1 79 ? -8.806 2.330 -3.947 1.00 97.62 79 TYR A N 1
ATOM 600 C CA . TYR A 1 79 ? -7.773 1.330 -4.206 1.00 97.62 79 TYR A CA 1
ATOM 601 C C . TYR A 1 79 ? -8.125 0.449 -5.408 1.00 97.62 79 TYR A C 1
ATOM 603 O O . TYR A 1 79 ? -9.300 0.291 -5.748 1.00 97.62 79 TYR A O 1
ATOM 611 N N . LYS A 1 80 ? -7.102 -0.209 -5.958 1.00 98.12 80 LYS A N 1
ATOM 612 C CA . LYS A 1 80 ? -7.212 -1.364 -6.855 1.00 98.12 80 LYS A CA 1
ATOM 613 C C . LYS A 1 80 ? -6.055 -2.321 -6.632 1.00 98.12 80 LYS A C 1
ATOM 615 O O . LYS A 1 80 ? -4.901 -1.898 -6.589 1.00 98.12 80 LYS A O 1
ATOM 620 N N . LEU A 1 81 ? -6.365 -3.609 -6.529 1.00 98.31 81 LEU A N 1
ATOM 621 C CA . LEU A 1 81 ? -5.376 -4.676 -6.443 1.00 98.31 81 LEU A CA 1
ATOM 622 C C . LEU A 1 81 ? -5.524 -5.613 -7.639 1.00 98.31 81 LEU A C 1
ATOM 624 O O . LEU A 1 81 ? -6.551 -6.272 -7.798 1.00 98.31 81 LEU A O 1
ATOM 628 N N . GLU A 1 82 ? -4.490 -5.710 -8.465 1.00 97.56 82 GLU A N 1
ATOM 629 C CA . GLU A 1 82 ? -4.515 -6.519 -9.682 1.00 97.56 82 GLU A CA 1
ATOM 630 C C . GLU A 1 82 ? -3.183 -7.217 -9.962 1.00 97.56 82 GLU A C 1
ATOM 632 O O . GLU A 1 82 ? -2.169 -6.984 -9.299 1.00 97.56 82 GLU A O 1
ATOM 637 N N . GLN A 1 83 ? -3.193 -8.105 -10.956 1.00 95.75 83 GLN A N 1
ATOM 638 C CA . GLN A 1 83 ? -1.960 -8.651 -11.503 1.00 95.75 83 GLN A CA 1
ATOM 639 C C . GLN A 1 83 ? -1.214 -7.539 -12.246 1.00 95.75 83 GLN A C 1
ATOM 641 O O . GLN A 1 83 ? -1.800 -6.827 -13.063 1.00 95.75 83 GLN A O 1
ATOM 646 N N . ALA A 1 84 ? 0.076 -7.385 -11.963 1.00 90.50 84 ALA A N 1
ATOM 647 C CA . ALA A 1 84 ? 0.902 -6.421 -12.668 1.00 90.50 84 ALA A CA 1
ATOM 648 C C . ALA A 1 84 ? 1.031 -6.804 -14.160 1.00 90.50 84 ALA A C 1
ATOM 650 O O . ALA A 1 84 ? 0.942 -7.987 -14.507 1.00 90.50 84 ALA A O 1
ATOM 651 N N . PRO A 1 85 ? 1.250 -5.823 -15.059 1.00 84.94 85 PRO A N 1
ATOM 652 C CA . PRO A 1 85 ? 1.500 -6.084 -16.473 1.00 84.94 85 PRO A CA 1
ATOM 653 C C . PRO A 1 85 ? 2.543 -7.182 -16.712 1.00 84.94 85 PRO A C 1
ATOM 655 O O . PRO A 1 85 ? 3.579 -7.213 -16.055 1.00 84.94 85 PRO A O 1
ATOM 658 N N . TRP A 1 86 ? 2.286 -8.049 -17.695 1.00 77.88 86 TRP A N 1
ATOM 659 C CA . TRP A 1 86 ? 3.025 -9.299 -17.926 1.00 77.88 86 TRP A CA 1
ATOM 660 C C . TRP A 1 86 ? 4.537 -9.129 -18.162 1.00 77.88 86 TRP A C 1
ATOM 662 O O . TRP A 1 86 ? 5.302 -10.067 -17.952 1.00 77.88 86 TRP A O 1
ATOM 672 N N . TYR A 1 87 ? 4.973 -7.947 -18.599 1.00 76.00 87 TYR A N 1
ATOM 673 C CA . TYR A 1 87 ? 6.376 -7.615 -18.855 1.00 76.00 87 TYR A CA 1
ATOM 674 C C . TYR A 1 87 ? 7.129 -7.120 -17.608 1.00 76.00 87 TYR A C 1
ATOM 676 O O . TYR A 1 87 ? 8.299 -6.750 -17.707 1.00 76.00 87 TYR A O 1
ATOM 684 N N . ARG A 1 88 ? 6.477 -7.062 -16.440 1.00 79.25 88 ARG A N 1
ATOM 685 C CA . ARG A 1 88 ? 7.081 -6.611 -15.179 1.00 79.25 88 ARG A CA 1
ATOM 686 C C . ARG A 1 88 ? 7.636 -7.788 -14.377 1.00 79.25 88 ARG A C 1
ATOM 688 O O . ARG A 1 88 ? 7.103 -8.889 -14.412 1.00 79.25 88 ARG A O 1
ATOM 695 N N . ILE A 1 89 ? 8.700 -7.526 -13.616 1.00 84.50 89 ILE A N 1
ATOM 696 C CA . ILE A 1 89 ? 9.352 -8.516 -12.735 1.00 84.50 89 ILE A CA 1
ATOM 697 C C . ILE A 1 89 ? 8.531 -8.856 -11.478 1.00 84.50 89 ILE A C 1
ATOM 699 O O . ILE A 1 89 ? 8.790 -9.861 -10.816 1.00 84.50 89 ILE A O 1
ATOM 703 N N . TYR A 1 90 ? 7.560 -8.008 -11.141 1.00 92.06 90 TYR A N 1
ATOM 704 C CA . TYR A 1 90 ? 6.654 -8.181 -10.011 1.00 92.06 90 TYR A CA 1
ATOM 705 C C . TYR A 1 90 ? 5.312 -8.713 -10.495 1.00 92.06 90 TYR A C 1
ATOM 707 O O . TYR A 1 90 ? 4.850 -8.339 -11.570 1.00 92.06 90 TYR A O 1
ATOM 715 N N . THR A 1 91 ? 4.685 -9.566 -9.690 1.00 95.25 91 THR A N 1
ATOM 716 C CA . THR A 1 91 ? 3.444 -10.261 -10.055 1.00 95.25 91 THR A CA 1
ATOM 717 C C . THR A 1 91 ? 2.203 -9.430 -9.740 1.00 95.25 91 THR A C 1
ATOM 719 O O . THR A 1 91 ? 1.201 -9.534 -10.446 1.00 95.25 91 THR A O 1
ATOM 722 N N . TRP A 1 92 ? 2.256 -8.593 -8.702 1.00 97.38 92 TRP A N 1
ATOM 723 C CA . TRP A 1 92 ? 1.095 -7.885 -8.162 1.00 97.38 92 TRP A CA 1
ATOM 724 C C . TRP A 1 92 ? 1.300 -6.379 -8.168 1.00 97.38 92 TRP A C 1
ATOM 726 O O . TRP A 1 92 ? 2.418 -5.895 -7.996 1.00 97.38 92 TRP A O 1
ATOM 736 N N . ARG A 1 93 ? 0.197 -5.652 -8.346 1.00 97.38 93 ARG A N 1
ATOM 737 C CA . ARG A 1 93 ? 0.136 -4.197 -8.282 1.00 97.38 93 ARG A CA 1
ATOM 738 C C . ARG A 1 93 ? -0.983 -3.758 -7.356 1.00 97.38 93 ARG A C 1
ATOM 740 O O . ARG A 1 93 ? -2.150 -4.052 -7.612 1.00 97.38 93 ARG A O 1
ATOM 747 N N . LEU A 1 94 ? -0.622 -2.982 -6.343 1.00 98.12 94 LEU A N 1
ATOM 748 C CA . LEU A 1 94 ? -1.552 -2.159 -5.587 1.00 98.12 94 LEU A CA 1
ATOM 749 C C . LEU A 1 94 ? -1.498 -0.728 -6.128 1.00 98.12 94 LEU A C 1
ATOM 751 O O . LEU A 1 94 ? -0.423 -0.150 -6.256 1.00 98.12 94 LEU A O 1
ATOM 755 N N . THR A 1 95 ? -2.664 -0.174 -6.434 1.00 97.19 95 THR A N 1
ATOM 756 C CA . THR A 1 95 ? -2.854 1.228 -6.809 1.00 97.19 95 THR A CA 1
ATOM 757 C C . THR A 1 95 ? -3.722 1.893 -5.755 1.00 97.19 95 THR A C 1
ATOM 759 O O . THR A 1 95 ? -4.727 1.303 -5.349 1.00 97.19 95 THR A O 1
ATOM 762 N N . ILE A 1 96 ? -3.353 3.091 -5.313 1.00 96.38 96 ILE A N 1
ATOM 763 C CA . ILE A 1 96 ? -4.123 3.856 -4.330 1.00 96.38 96 ILE A CA 1
ATOM 764 C C . ILE A 1 96 ? -4.250 5.315 -4.748 1.00 96.38 96 ILE A C 1
ATOM 766 O O . ILE A 1 96 ? -3.351 5.869 -5.382 1.00 96.38 96 ILE A O 1
ATOM 770 N N . ASN A 1 97 ? -5.336 5.931 -4.289 1.00 94.62 97 ASN A N 1
ATOM 771 C CA . ASN A 1 97 ? -5.507 7.376 -4.284 1.00 94.62 97 ASN A CA 1
ATOM 772 C C . ASN A 1 97 ? -5.679 7.824 -2.835 1.00 94.62 97 ASN A C 1
ATOM 774 O O . ASN A 1 97 ? -6.382 7.176 -2.049 1.00 94.62 97 ASN A O 1
ATOM 778 N N . VAL A 1 98 ? -5.057 8.942 -2.484 1.00 91.75 98 VAL A N 1
ATOM 779 C CA . VAL A 1 98 ? -5.009 9.446 -1.110 1.00 91.75 98 VAL A CA 1
ATOM 780 C C . VAL A 1 98 ? -5.288 10.945 -1.073 1.00 91.75 98 VAL A C 1
ATOM 782 O O . VAL A 1 98 ? -5.072 11.652 -2.051 1.00 91.75 98 VAL A O 1
ATOM 785 N N . GLN A 1 99 ? -5.808 11.428 0.052 1.00 89.38 99 GLN A N 1
ATOM 786 C CA . GLN A 1 99 ? -6.126 12.846 0.276 1.00 89.38 99 GLN A CA 1
ATOM 787 C C . GLN A 1 99 ? -5.213 13.510 1.314 1.00 89.38 99 GLN A C 1
ATOM 789 O O . GLN A 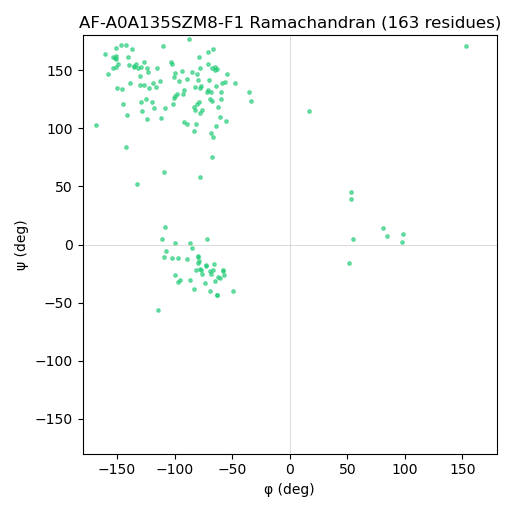1 99 ? -5.445 14.654 1.696 1.00 89.38 99 GLN A O 1
ATOM 794 N N . ASP A 1 100 ? -4.208 12.781 1.797 1.00 88.12 100 ASP A N 1
ATOM 795 C CA . ASP A 1 100 ? -3.248 13.253 2.787 1.00 88.12 100 ASP A CA 1
ATOM 796 C C . ASP A 1 100 ? -1.899 12.542 2.605 1.00 88.12 100 ASP A C 1
ATOM 798 O O . ASP A 1 100 ? -1.814 11.493 1.961 1.00 88.12 100 ASP A O 1
ATOM 802 N N . THR A 1 101 ? -0.853 13.122 3.180 1.00 87.00 101 THR A N 1
ATOM 803 C CA . THR A 1 101 ? 0.520 12.616 3.105 1.00 87.00 101 THR A CA 1
ATOM 804 C C . THR A 1 101 ? 0.821 11.712 4.299 1.00 87.00 101 THR A C 1
ATOM 806 O O . THR A 1 101 ? 0.582 12.084 5.445 1.00 87.00 101 THR A O 1
ATOM 809 N N . TYR A 1 102 ? 1.339 10.511 4.046 1.00 89.12 102 TYR A N 1
ATOM 810 C CA . TYR A 1 102 ? 1.785 9.566 5.075 1.00 89.12 102 TYR A CA 1
ATOM 811 C C . TYR A 1 102 ? 2.920 8.698 4.526 1.00 89.12 102 TYR A C 1
ATOM 813 O O . TYR A 1 102 ? 3.057 8.512 3.315 1.00 89.12 102 TYR A O 1
ATOM 821 N N . ASP A 1 103 ? 3.692 8.107 5.435 1.00 89.69 103 ASP A N 1
ATOM 822 C CA . ASP A 1 103 ? 4.411 6.863 5.156 1.00 89.69 103 ASP A CA 1
ATOM 823 C C . ASP A 1 103 ? 3.437 5.706 5.384 1.00 89.69 103 ASP A C 1
ATOM 825 O O . ASP A 1 103 ? 3.143 5.324 6.526 1.00 89.69 103 ASP A O 1
ATOM 829 N N . TYR A 1 104 ? 2.857 5.225 4.287 1.00 93.75 104 TYR A N 1
ATOM 830 C CA . TYR A 1 104 ? 1.913 4.121 4.294 1.00 93.75 104 TYR A CA 1
ATOM 831 C C . TYR A 1 104 ? 2.648 2.790 4.391 1.00 93.75 104 TYR A C 1
ATOM 833 O O . TYR A 1 104 ? 3.652 2.581 3.722 1.00 93.75 104 TYR A O 1
ATOM 841 N N . SER A 1 105 ? 2.0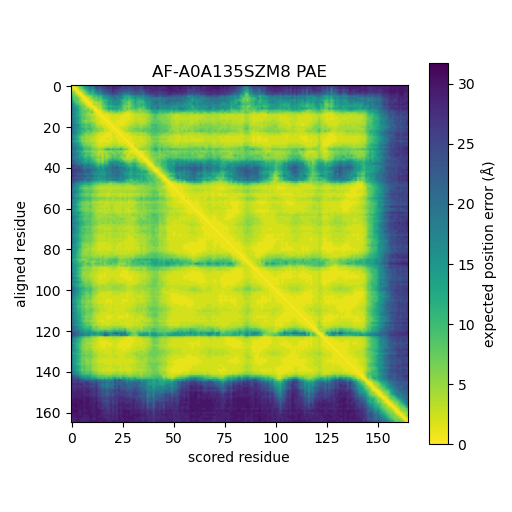91 1.850 5.148 1.00 96.19 105 SER A N 1
ATOM 842 C CA . SER A 1 105 ? 2.506 0.447 5.140 1.00 96.19 105 SER A CA 1
ATOM 843 C C . SER A 1 105 ? 1.307 -0.445 4.848 1.00 96.19 105 SER A C 1
ATOM 845 O O . SER A 1 105 ? 0.288 -0.371 5.543 1.00 96.19 105 SER A O 1
ATOM 847 N N . PHE A 1 106 ? 1.430 -1.281 3.818 1.00 97.94 106 PHE A N 1
ATOM 848 C CA . PHE A 1 106 ? 0.417 -2.247 3.398 1.00 97.94 106 PHE A CA 1
ATOM 849 C C . PHE A 1 106 ? 0.884 -3.649 3.743 1.00 97.94 106 PHE A C 1
ATOM 851 O O . PHE A 1 106 ? 1.890 -4.097 3.199 1.00 97.94 106 PHE A O 1
ATOM 858 N N . THR A 1 107 ? 0.151 -4.340 4.614 1.00 98.06 107 THR A N 1
ATOM 859 C CA . THR A 1 107 ? 0.471 -5.714 5.010 1.00 98.06 107 THR A CA 1
ATOM 860 C C . THR A 1 107 ? -0.409 -6.691 4.250 1.00 98.06 107 THR A C 1
ATOM 862 O O . THR A 1 107 ? -1.641 -6.576 4.275 1.00 98.06 107 THR A O 1
ATOM 865 N N . ASP A 1 108 ? 0.216 -7.658 3.589 1.00 97.88 108 ASP A N 1
ATOM 866 C CA . ASP A 1 108 ? -0.484 -8.736 2.908 1.00 97.88 108 ASP A CA 1
ATOM 867 C C . ASP A 1 108 ? -0.777 -9.929 3.826 1.00 97.88 108 ASP A C 1
ATOM 869 O O . ASP A 1 108 ? -0.418 -9.970 5.005 1.00 97.88 108 ASP A O 1
ATOM 873 N N . LYS A 1 109 ? -1.475 -10.924 3.286 1.00 97.44 109 LYS A N 1
ATOM 874 C CA . LYS A 1 109 ? -1.918 -12.088 4.048 1.00 97.44 109 LYS A CA 1
ATOM 875 C C . LYS A 1 109 ? -0.821 -13.135 4.254 1.00 97.44 109 LYS A C 1
ATOM 877 O O . LYS A 1 109 ? -0.972 -13.971 5.147 1.00 97.44 109 LYS A O 1
ATOM 882 N N . SER A 1 110 ? 0.279 -13.088 3.497 1.00 96.00 110 SER A N 1
ATOM 883 C CA . SER A 1 110 ? 1.496 -13.838 3.842 1.00 96.00 110 SER A CA 1
ATOM 884 C C . SER A 1 110 ? 2.247 -13.238 5.032 1.00 96.00 110 SER A C 1
ATOM 886 O O . SER A 1 110 ? 3.013 -13.954 5.675 1.00 96.00 110 SER A O 1
ATOM 888 N N . GLY A 1 111 ? 1.974 -11.977 5.372 1.00 94.50 111 GLY A N 1
ATOM 889 C CA . GLY A 1 111 ? 2.601 -11.254 6.475 1.00 94.50 111 GLY A CA 1
ATOM 890 C C . GLY A 1 111 ? 3.740 -10.332 6.036 1.00 94.50 111 GLY A C 1
ATOM 891 O O . GLY A 1 111 ? 4.441 -9.804 6.898 1.00 94.50 111 GLY A O 1
ATOM 892 N N . ASP A 1 112 ? 3.924 -10.124 4.731 1.00 95.94 112 ASP A N 1
ATOM 893 C CA . ASP A 1 112 ? 4.846 -9.122 4.202 1.00 95.94 112 ASP A CA 1
ATOM 894 C C . ASP A 1 112 ? 4.239 -7.727 4.283 1.00 95.94 112 ASP A C 1
ATOM 896 O O . ASP A 1 112 ? 3.021 -7.563 4.256 1.00 95.94 112 ASP A O 1
ATOM 900 N N . SER A 1 113 ? 5.096 -6.711 4.398 1.00 95.25 113 SER A N 1
ATOM 901 C CA . SER A 1 113 ? 4.674 -5.310 4.424 1.00 95.25 113 SER A CA 1
ATOM 902 C C . SER A 1 113 ? 5.464 -4.456 3.441 1.00 95.25 113 SER A C 1
ATOM 904 O O . SER A 1 113 ? 6.689 -4.566 3.347 1.00 95.25 113 SER A O 1
ATOM 906 N N . TYR A 1 114 ? 4.751 -3.575 2.741 1.00 95.94 114 TYR A N 1
ATOM 907 C CA . TYR A 1 114 ? 5.285 -2.708 1.691 1.00 95.94 114 TYR A CA 1
ATOM 908 C C . TYR A 1 114 ? 5.084 -1.244 2.078 1.00 95.94 114 TYR A C 1
ATOM 910 O O . TYR A 1 114 ? 3.947 -0.829 2.322 1.00 95.94 114 TYR A O 1
ATOM 918 N N . ARG A 1 115 ? 6.174 -0.470 2.140 1.00 94.44 115 ARG A N 1
ATOM 919 C CA . ARG A 1 115 ? 6.136 0.956 2.490 1.00 94.44 115 ARG A CA 1
ATOM 920 C C . ARG A 1 115 ? 5.948 1.825 1.255 1.00 94.44 115 ARG A C 1
ATOM 922 O O . ARG A 1 115 ? 6.527 1.555 0.211 1.00 94.44 115 ARG A O 1
ATOM 929 N N . LEU A 1 116 ? 5.181 2.896 1.387 1.00 92.31 116 LEU A N 1
ATOM 930 C CA . LEU A 1 116 ? 4.950 3.880 0.338 1.00 92.31 116 LEU A CA 1
ATOM 931 C C . LEU A 1 116 ? 4.922 5.277 0.959 1.00 92.31 116 LEU A C 1
ATOM 933 O O . LEU A 1 116 ? 3.974 5.643 1.654 1.00 92.31 116 LEU A O 1
ATOM 937 N N . ASN A 1 117 ? 5.943 6.070 0.646 1.00 88.38 117 ASN A N 1
ATOM 938 C CA . ASN A 1 117 ? 6.017 7.465 1.060 1.00 88.38 117 ASN A CA 1
ATOM 939 C C . ASN A 1 117 ? 5.191 8.336 0.105 1.00 88.38 117 ASN A C 1
ATOM 941 O O . ASN A 1 117 ? 5.606 8.634 -1.018 1.00 88.38 117 ASN A O 1
ATOM 945 N N . VAL A 1 118 ? 4.014 8.757 0.558 1.00 87.00 118 VAL A N 1
ATOM 946 C CA . VAL A 1 118 ? 3.175 9.723 -0.155 1.00 87.00 118 VAL A CA 1
ATOM 947 C C . VAL A 1 118 ? 3.578 11.116 0.305 1.00 87.00 118 VAL A C 1
ATOM 949 O O . VAL A 1 118 ? 3.214 11.531 1.399 1.00 87.00 118 VAL A O 1
ATOM 952 N N . LEU A 1 119 ? 4.319 11.830 -0.538 1.00 78.31 119 LEU A N 1
ATOM 953 C CA . LEU A 1 119 ? 4.895 13.145 -0.238 1.00 78.31 119 LEU A CA 1
ATOM 954 C C . LEU A 1 119 ? 4.063 14.289 -0.821 1.00 78.31 119 LEU A C 1
ATOM 956 O O . LEU A 1 119 ? 4.071 15.401 -0.304 1.00 78.31 119 LEU A O 1
ATOM 960 N N . THR A 1 120 ? 3.322 14.013 -1.894 1.00 74.25 120 THR A N 1
ATOM 961 C CA . THR A 1 120 ? 2.381 14.960 -2.488 1.00 74.25 120 THR A CA 1
ATOM 962 C C . THR A 1 120 ? 1.058 14.264 -2.768 1.00 74.25 120 THR A C 1
ATOM 964 O O . THR A 1 120 ? 0.997 13.039 -2.929 1.00 74.25 120 THR A O 1
ATOM 967 N N . LEU A 1 121 ? -0.010 15.057 -2.824 1.00 74.12 121 LEU A N 1
ATOM 968 C CA . LEU A 1 121 ? -1.352 14.597 -3.171 1.00 74.12 121 LEU A CA 1
ATOM 969 C C . LEU A 1 121 ? -1.472 14.416 -4.689 1.00 74.12 121 LEU A C 1
ATOM 971 O O . LEU A 1 121 ? -2.293 15.070 -5.327 1.00 74.12 121 LEU A O 1
ATOM 975 N N . SER A 1 122 ? -0.617 13.575 -5.271 1.00 65.31 122 SER A N 1
ATOM 976 C CA . SER A 1 122 ? -0.799 13.139 -6.653 1.00 65.31 122 SER A CA 1
ATOM 977 C C . SER A 1 122 ? -2.034 12.257 -6.755 1.00 65.31 122 SER A C 1
ATOM 979 O O . SER A 1 122 ? -2.372 11.544 -5.806 1.00 65.31 122 SER A O 1
ATOM 981 N N . GLU A 1 123 ? -2.672 12.241 -7.924 1.00 73.44 123 GLU A N 1
ATOM 982 C CA . GLU A 1 123 ? -3.900 11.467 -8.109 1.00 73.44 123 GLU A CA 1
ATOM 983 C C . GLU A 1 123 ? -3.697 9.961 -7.915 1.00 73.44 123 GLU A C 1
ATOM 985 O O . GLU A 1 123 ? -4.651 9.286 -7.533 1.00 73.44 123 GLU A O 1
ATOM 990 N N . THR A 1 124 ? -2.500 9.411 -8.163 1.00 91.56 124 THR A N 1
ATOM 991 C CA . THR A 1 124 ? -2.293 7.956 -8.124 1.00 91.56 124 THR A CA 1
ATOM 992 C C . THR A 1 124 ? -0.880 7.539 -7.713 1.00 91.56 124 THR A C 1
ATOM 994 O O . THR A 1 124 ? 0.124 8.040 -8.231 1.00 91.56 124 THR A O 1
ATOM 997 N N . HIS A 1 125 ? -0.820 6.555 -6.813 1.00 94.19 125 HIS A N 1
ATOM 998 C CA . HIS A 1 125 ? 0.403 5.903 -6.350 1.00 94.19 125 HIS A CA 1
ATOM 999 C C . HIS A 1 125 ? 0.338 4.398 -6.566 1.00 94.19 125 HIS A C 1
ATOM 1001 O O . HIS A 1 125 ? -0.732 3.787 -6.524 1.00 94.19 125 HIS A O 1
ATOM 1007 N N . TYR A 1 126 ? 1.508 3.791 -6.737 1.00 95.00 126 TYR A N 1
ATOM 1008 C CA . TYR A 1 126 ? 1.649 2.382 -7.063 1.00 95.00 126 TYR A CA 1
ATOM 1009 C C . TYR A 1 126 ? 2.639 1.680 -6.144 1.00 95.00 126 TYR A C 1
ATOM 1011 O O . TYR A 1 126 ? 3.690 2.226 -5.805 1.00 95.00 126 TYR A O 1
ATOM 1019 N N . VAL A 1 127 ? 2.334 0.419 -5.849 1.00 96.62 127 VAL A N 1
ATOM 1020 C CA . VAL A 1 127 ? 3.239 -0.556 -5.243 1.00 96.62 127 VAL A CA 1
ATOM 1021 C C . VAL A 1 127 ? 3.221 -1.811 -6.113 1.00 96.62 127 VAL A C 1
ATOM 1023 O O . VAL A 1 127 ? 2.191 -2.478 -6.215 1.00 96.62 127 VAL A O 1
ATOM 1026 N N . ASP A 1 128 ? 4.347 -2.138 -6.743 1.00 96.44 128 ASP A N 1
ATOM 1027 C CA . ASP A 1 128 ? 4.543 -3.408 -7.449 1.00 96.44 128 ASP A CA 1
ATOM 1028 C C . ASP A 1 128 ? 5.336 -4.358 -6.534 1.00 96.44 128 ASP A C 1
ATOM 1030 O O . ASP A 1 128 ? 6.404 -3.993 -6.039 1.00 96.44 128 ASP A O 1
ATOM 1034 N N . TYR A 1 129 ? 4.835 -5.575 -6.313 1.00 96.69 129 TYR A N 1
ATOM 1035 C CA . TYR A 1 129 ? 5.429 -6.530 -5.372 1.00 96.69 129 TYR A CA 1
ATOM 1036 C C . TYR A 1 129 ? 5.192 -7.995 -5.766 1.00 96.69 129 TYR A C 1
ATOM 1038 O O . TYR A 1 129 ? 4.412 -8.320 -6.667 1.00 96.69 129 TYR A O 1
ATOM 1046 N N . ASN A 1 130 ? 5.890 -8.900 -5.080 1.00 95.50 130 ASN A N 1
ATOM 1047 C CA . ASN A 1 130 ? 5.662 -10.340 -5.144 1.00 95.50 130 ASN A CA 1
ATOM 1048 C C . ASN A 1 130 ? 5.134 -10.830 -3.795 1.00 95.50 130 ASN A C 1
ATOM 1050 O O . ASN A 1 130 ? 5.565 -10.357 -2.751 1.00 95.50 130 ASN A O 1
ATOM 1054 N N . SER A 1 131 ? 4.184 -11.761 -3.840 1.00 95.94 131 SER A N 1
ATOM 1055 C CA . SER A 1 131 ? 3.566 -12.346 -2.653 1.00 95.94 131 SER A CA 1
ATOM 1056 C C . SER A 1 131 ? 2.950 -13.699 -2.990 1.00 95.94 131 SER A C 1
ATOM 1058 O O . SER A 1 131 ? 2.451 -13.905 -4.105 1.00 95.94 131 SER A O 1
ATOM 1060 N N . SER A 1 132 ? 2.978 -14.609 -2.015 1.00 95.44 132 SER A N 1
ATOM 1061 C CA . SER A 1 132 ? 2.297 -15.906 -2.094 1.00 95.44 132 SER A CA 1
ATOM 1062 C C . SER A 1 132 ? 0.802 -15.825 -1.755 1.00 95.44 132 SER A C 1
ATOM 1064 O O . SER A 1 132 ? 0.037 -16.679 -2.206 1.00 95.44 132 SER A O 1
ATOM 1066 N N . ASP A 1 133 ? 0.375 -14.790 -1.021 1.00 96.75 133 ASP A N 1
ATOM 1067 C CA . ASP A 1 133 ? -1.029 -14.454 -0.755 1.00 96.75 133 ASP A CA 1
ATOM 1068 C C . ASP A 1 133 ? -1.195 -12.917 -0.763 1.00 96.75 133 ASP A C 1
ATOM 1070 O O . ASP A 1 133 ? -1.172 -12.279 0.294 1.00 96.75 133 ASP A O 1
ATOM 1074 N N . PRO A 1 134 ? -1.370 -12.305 -1.953 1.00 97.56 134 PRO A N 1
ATOM 1075 C CA . PRO A 1 134 ? -1.303 -10.848 -2.159 1.00 97.56 134 PRO A CA 1
ATOM 1076 C C . PRO A 1 134 ? -2.488 -10.065 -1.580 1.00 97.56 134 PRO A C 1
ATOM 1078 O O . PRO A 1 134 ? -2.622 -8.868 -1.811 1.00 97.56 134 PRO A O 1
ATOM 1081 N N . THR A 1 135 ? -3.403 -10.726 -0.874 1.00 98.31 135 THR A N 1
ATOM 1082 C CA . THR A 1 135 ? -4.546 -10.055 -0.252 1.00 98.31 135 THR A CA 1
ATOM 1083 C C . THR A 1 135 ? -4.040 -9.051 0.785 1.00 98.31 135 THR A C 1
ATOM 1085 O O . THR A 1 135 ? -3.448 -9.466 1.778 1.00 98.31 135 THR A O 1
ATOM 1088 N N . ILE A 1 136 ? -4.314 -7.753 0.619 1.00 98.38 136 ILE A N 1
ATOM 1089 C CA . ILE A 1 136 ? -3.941 -6.739 1.620 1.00 98.38 136 ILE A CA 1
ATOM 1090 C C . ILE A 1 136 ? -4.918 -6.815 2.791 1.00 98.38 136 ILE A C 1
ATOM 1092 O O . ILE A 1 136 ? -6.118 -6.563 2.646 1.00 98.38 136 ILE A O 1
ATOM 1096 N N . VAL A 1 137 ? -4.416 -7.175 3.969 1.00 98.19 137 VAL A N 1
ATOM 1097 C CA . VAL A 1 137 ? -5.236 -7.391 5.169 1.00 98.19 137 VAL A CA 1
ATOM 1098 C C . VAL A 1 137 ? -5.290 -6.160 6.061 1.00 98.19 137 VAL A C 1
ATOM 1100 O O . VAL A 1 137 ? -6.328 -5.918 6.685 1.00 98.19 137 VAL A O 1
ATOM 1103 N N . SER A 1 138 ? -4.233 -5.347 6.075 1.00 97.56 138 SER A N 1
ATOM 1104 C CA . SER A 1 138 ? -4.185 -4.138 6.892 1.00 97.56 138 SER A CA 1
ATOM 1105 C C . SER A 1 138 ? -3.348 -3.015 6.298 1.00 97.56 138 SER A C 1
ATOM 1107 O O . SER A 1 138 ? -2.413 -3.247 5.534 1.00 97.56 138 SER A O 1
ATOM 1109 N N . ILE A 1 139 ? -3.685 -1.794 6.711 1.00 97.00 139 ILE A N 1
ATOM 1110 C CA . ILE A 1 139 ? -3.011 -0.556 6.328 1.00 97.00 139 ILE A CA 1
ATOM 1111 C C . ILE A 1 139 ? -2.627 0.193 7.599 1.00 97.00 139 ILE A C 1
ATOM 1113 O O . ILE A 1 139 ? -3.419 0.305 8.541 1.00 97.00 139 ILE A O 1
ATOM 1117 N N . SER A 1 140 ? -1.418 0.731 7.612 1.00 96.00 140 SER A N 1
ATOM 1118 C CA . SER A 1 140 ? -0.947 1.672 8.625 1.00 96.00 140 SER A CA 1
ATOM 1119 C C . SER A 1 140 ? -0.417 2.929 7.945 1.00 96.00 140 SER A C 1
ATOM 1121 O O . SER A 1 140 ? -0.030 2.883 6.780 1.00 96.00 140 SER A O 1
ATOM 1123 N N . GLY A 1 141 ? -0.395 4.039 8.671 1.00 92.81 141 GLY A N 1
ATOM 1124 C CA . GLY A 1 141 ? 0.151 5.301 8.201 1.00 92.81 141 GLY A CA 1
ATOM 1125 C C . GLY A 1 141 ? 0.815 6.019 9.356 1.00 92.81 141 GLY A C 1
ATOM 1126 O O . GLY A 1 141 ? 0.179 6.300 10.374 1.00 92.81 141 GLY A O 1
ATOM 1127 N N . ASN A 1 142 ? 2.102 6.296 9.203 1.00 88.94 142 ASN A N 1
ATOM 1128 C CA . ASN A 1 142 ? 2.852 7.115 10.141 1.00 88.94 142 ASN A CA 1
ATOM 1129 C C . ASN A 1 142 ? 3.036 8.514 9.562 1.00 88.94 142 ASN A C 1
ATOM 1131 O O . ASN A 1 142 ? 3.031 8.705 8.343 1.00 88.94 142 ASN A O 1
ATOM 1135 N N . TRP A 1 143 ? 3.224 9.499 10.440 1.00 81.00 143 TRP A N 1
ATOM 1136 C CA . TRP A 1 143 ? 3.710 10.797 9.992 1.00 81.00 143 TRP A CA 1
ATOM 1137 C C . TRP A 1 143 ? 5.013 10.622 9.222 1.00 81.00 143 TRP A C 1
ATOM 1139 O O . TRP A 1 143 ? 5.842 9.781 9.577 1.00 81.00 143 TRP A O 1
ATOM 1149 N N . LEU A 1 144 ? 5.206 11.477 8.224 1.00 70.12 144 LEU A N 1
ATOM 1150 C CA . LEU A 1 144 ? 6.476 11.652 7.533 1.00 70.12 144 LEU A CA 1
ATOM 1151 C C . LEU A 1 144 ? 7.476 12.286 8.519 1.00 70.12 144 LEU A C 1
ATOM 1153 O O . LEU A 1 144 ? 7.708 13.488 8.537 1.00 70.12 144 LEU A O 1
ATOM 1157 N N . GLY A 1 145 ? 7.980 11.487 9.458 1.00 51.88 145 GLY A N 1
ATOM 1158 C CA . GLY A 1 145 ? 8.767 11.941 10.598 1.00 51.88 145 GLY A CA 1
ATOM 1159 C C . GLY A 1 145 ? 10.218 11.494 10.498 1.00 51.88 145 GLY A C 1
ATOM 1160 O O . GLY A 1 145 ? 10.496 10.321 10.702 1.00 51.88 145 GLY A O 1
ATOM 1161 N N . TRP A 1 146 ? 11.121 12.450 10.234 1.00 45.09 146 TRP A N 1
ATOM 1162 C CA . TRP A 1 146 ? 12.571 12.505 10.545 1.00 45.09 146 TRP A CA 1
ATOM 1163 C C . TRP A 1 146 ? 13.517 11.344 10.157 1.00 45.09 146 TRP A C 1
ATOM 1165 O O . TRP A 1 146 ? 14.722 11.584 10.075 1.00 45.09 146 TRP A O 1
ATOM 1175 N N . GLU A 1 147 ? 13.052 10.139 9.823 1.00 48.34 147 GLU A N 1
ATOM 1176 C CA . GLU A 1 147 ? 13.911 9.062 9.303 1.00 48.34 147 GLU A CA 1
ATOM 1177 C C . GLU A 1 147 ? 14.449 9.354 7.892 1.00 48.34 147 GLU A C 1
ATOM 1179 O O . GLU A 1 147 ? 15.533 8.879 7.550 1.00 48.34 147 GLU A O 1
ATOM 1184 N N . ILE A 1 148 ? 13.788 10.224 7.113 1.00 46.03 148 ILE A N 1
ATOM 1185 C CA . ILE A 1 148 ? 14.317 10.704 5.820 1.00 46.03 148 ILE A CA 1
ATOM 1186 C C . ILE A 1 148 ? 15.561 11.600 6.011 1.00 46.03 148 ILE A C 1
ATOM 1188 O O . ILE A 1 148 ? 16.459 11.602 5.172 1.00 46.03 148 ILE A O 1
ATOM 1192 N N . VAL A 1 149 ? 15.726 12.263 7.165 1.00 44.53 149 VAL A N 1
ATOM 1193 C CA . VAL A 1 149 ? 16.954 13.032 7.475 1.00 44.53 149 VAL A CA 1
ATOM 1194 C C . VAL A 1 149 ? 18.119 12.103 7.873 1.00 44.53 149 VAL A C 1
ATOM 1196 O O . VAL A 1 149 ? 19.291 12.457 7.736 1.00 44.53 149 VAL A O 1
ATOM 1199 N N . GLY A 1 150 ? 17.823 10.881 8.330 1.00 38.47 150 GLY A N 1
ATOM 1200 C CA . GLY A 1 150 ? 18.818 9.912 8.803 1.00 38.47 150 GLY A CA 1
ATOM 1201 C C . GLY A 1 150 ? 19.610 9.206 7.698 1.00 38.47 150 GLY A C 1
ATOM 1202 O O . GLY A 1 150 ? 20.753 8.810 7.935 1.00 38.47 150 GLY A O 1
ATOM 1203 N N . GLN A 1 151 ? 19.067 9.083 6.480 1.00 40.09 151 GLN A N 1
ATOM 1204 C CA . GLN A 1 151 ? 19.756 8.384 5.383 1.00 40.09 151 GLN A CA 1
ATOM 1205 C C . GLN A 1 151 ? 20.844 9.215 4.678 1.00 40.09 151 GLN A C 1
ATOM 1207 O O . GLN A 1 151 ? 21.685 8.644 3.986 1.00 40.09 151 GLN A O 1
ATOM 1212 N N . ILE A 1 152 ? 20.937 10.528 4.930 1.00 41.59 152 ILE A N 1
ATOM 1213 C CA . ILE A 1 152 ? 22.067 11.361 4.466 1.00 41.59 152 ILE A CA 1
ATOM 1214 C C . ILE A 1 152 ? 23.218 11.379 5.503 1.00 41.59 152 ILE A C 1
ATOM 1216 O O . ILE A 1 152 ? 24.350 11.749 5.185 1.00 41.59 152 ILE A O 1
ATOM 1220 N N . ALA A 1 153 ? 22.990 10.910 6.737 1.00 40.12 153 ALA A N 1
ATOM 1221 C CA . ALA A 1 153 ? 23.934 11.061 7.850 1.00 40.12 153 ALA A CA 1
ATOM 1222 C C . ALA A 1 153 ? 24.656 9.778 8.303 1.00 40.12 153 ALA A C 1
ATOM 1224 O O . ALA A 1 153 ? 25.276 9.792 9.363 1.00 40.12 153 ALA A O 1
ATOM 1225 N N . LEU A 1 154 ? 24.650 8.687 7.527 1.00 38.09 154 LEU A N 1
ATOM 1226 C CA . LEU A 1 154 ? 25.453 7.491 7.839 1.00 38.09 154 LEU A CA 1
ATOM 1227 C C . LEU A 1 154 ? 26.232 6.965 6.626 1.00 38.09 154 LEU A C 1
ATOM 1229 O O . LEU A 1 154 ? 26.248 5.777 6.327 1.00 38.09 154 LEU A O 1
ATOM 1233 N N . SER A 1 155 ? 26.993 7.849 5.978 1.00 32.97 155 SER A N 1
ATOM 1234 C CA . SER A 1 155 ? 28.309 7.423 5.495 1.00 32.97 155 SER A CA 1
ATOM 1235 C C . SER A 1 155 ? 29.252 7.420 6.701 1.00 32.97 155 SER A C 1
ATOM 1237 O O . SER A 1 155 ? 29.538 8.506 7.215 1.00 32.97 155 SER A O 1
ATOM 1239 N N . PRO A 1 156 ? 29.768 6.272 7.183 1.00 35.12 156 PRO A N 1
ATOM 1240 C CA . PRO A 1 156 ? 30.841 6.298 8.161 1.00 35.12 156 PRO A CA 1
ATOM 1241 C C . PRO A 1 156 ? 32.043 6.943 7.471 1.00 35.12 156 PRO A C 1
ATOM 1243 O O . PRO A 1 156 ? 32.714 6.341 6.628 1.00 35.12 156 PRO A O 1
ATOM 1246 N N . ARG A 1 157 ? 32.288 8.220 7.778 1.00 33.66 157 ARG A N 1
ATOM 1247 C CA . ARG A 1 157 ? 33.516 8.892 7.374 1.00 33.66 157 ARG A CA 1
ATOM 1248 C C . ARG A 1 157 ? 34.641 8.111 8.036 1.00 33.66 157 ARG A C 1
ATOM 1250 O O . ARG A 1 157 ? 34.768 8.110 9.257 1.00 33.66 157 ARG A O 1
ATOM 1257 N N . ARG A 1 158 ? 35.388 7.399 7.192 1.00 36.91 158 ARG A N 1
ATOM 1258 C CA . ARG A 1 158 ? 36.608 6.671 7.522 1.00 36.91 158 ARG A CA 1
ATOM 1259 C C . ARG A 1 158 ? 37.408 7.417 8.581 1.00 36.91 158 ARG A C 1
ATOM 1261 O O . ARG A 1 158 ? 37.663 8.615 8.444 1.00 36.91 158 ARG A O 1
ATOM 1268 N N . GLU A 1 159 ? 37.797 6.652 9.590 1.00 39.97 159 GLU A N 1
ATOM 1269 C CA . GLU A 1 159 ? 38.784 6.986 10.599 1.00 39.97 159 GLU A CA 1
ATOM 1270 C C . GLU A 1 159 ? 39.911 7.855 10.030 1.00 39.97 159 GLU A C 1
ATOM 1272 O O . GLU A 1 159 ? 40.627 7.457 9.111 1.00 39.97 159 GLU A O 1
ATOM 1277 N N . TRP A 1 160 ? 40.107 9.021 10.637 1.00 36.97 160 TRP A N 1
ATOM 1278 C CA . TRP A 1 160 ? 41.432 9.606 10.772 1.00 36.97 160 TRP A CA 1
ATOM 1279 C C . TRP A 1 160 ? 41.640 9.849 12.257 1.00 36.97 160 TRP A C 1
ATOM 1281 O O . TRP A 1 160 ? 40.965 10.670 12.875 1.00 36.97 160 TRP A O 1
ATOM 1291 N N . GLY A 1 161 ? 42.511 9.023 12.833 1.00 41.12 161 GL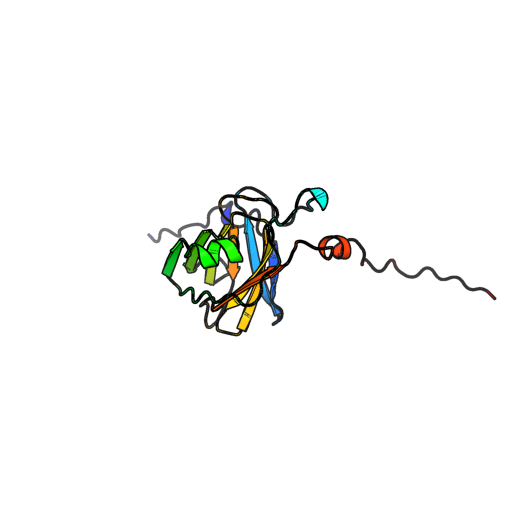Y A N 1
ATOM 1292 C CA . GLY A 1 161 ? 42.833 9.039 14.247 1.00 41.12 161 GLY A CA 1
ATOM 1293 C C . GLY A 1 161 ? 43.556 10.304 14.687 1.00 41.12 161 GLY A C 1
ATOM 1294 O O . GLY A 1 161 ? 44.036 11.073 13.865 1.00 41.12 161 GLY A O 1
ATOM 1295 N N . ASN A 1 162 ? 43.639 10.447 16.009 1.00 35.09 162 ASN A N 1
ATOM 1296 C CA . ASN A 1 162 ? 44.614 11.212 16.791 1.00 35.09 162 ASN A CA 1
ATOM 1297 C C . ASN A 1 162 ? 44.379 10.760 18.252 1.00 35.09 162 ASN A C 1
ATOM 1299 O O . ASN A 1 162 ? 43.313 11.015 18.797 1.00 35.09 162 ASN A O 1
ATOM 1303 N N . ARG A 1 163 ? 45.204 9.894 18.878 1.00 37.75 163 ARG A N 1
ATOM 1304 C CA . ARG A 1 163 ? 46.461 10.246 19.592 1.00 37.75 163 ARG A CA 1
ATOM 1305 C C . ARG A 1 163 ? 46.501 11.751 19.893 1.00 37.75 163 ARG A C 1
ATOM 1307 O O . ARG A 1 163 ? 46.515 12.543 18.966 1.00 37.75 163 ARG A O 1
ATOM 1314 N N . TRP A 1 164 ? 46.482 12.198 21.141 1.00 41.78 164 TRP A N 1
ATOM 1315 C CA . TRP A 1 164 ? 47.492 11.942 22.165 1.00 41.78 164 TRP A CA 1
ATOM 1316 C C . TRP A 1 164 ? 46.940 12.180 23.582 1.00 41.78 164 TRP A C 1
ATOM 1318 O O . TRP A 1 164 ? 45.885 12.784 23.737 1.00 41.78 164 TRP A O 1
ATOM 1328 N N . LEU A 1 165 ? 47.707 11.640 24.540 1.00 45.28 165 LEU A N 1
ATOM 1329 C CA . LEU A 1 165 ? 47.881 11.992 25.959 1.00 45.28 165 LEU A CA 1
ATOM 1330 C C . LEU A 1 165 ? 47.206 13.275 26.467 1.00 45.28 165 LEU A C 1
ATOM 1332 O O . LEU A 1 165 ? 47.403 14.331 25.827 1.00 45.28 165 LEU A O 1
#

Solvent-accessible surface area (backbone atoms only — not comparable to full-atom values): 9757 Å² total; per-residue (Å²): 134,83,81,76,80,72,74,65,95,63,78,71,69,55,58,41,79,47,69,31,92,89,67,50,65,33,32,34,32,38,81,80,51,56,65,80,58,87,72,64,78,90,70,40,69,40,85,68,73,66,41,70,70,44,78,63,67,46,40,81,76,40,67,49,70,54,56,68,71,54,23,74,56,68,30,37,48,32,42,35,29,36,73,35,63,90,86,48,97,34,57,32,29,42,37,41,25,45,79,53,33,25,36,30,35,44,26,28,66,72,69,53,47,50,75,45,69,38,65,63,78,41,80,42,37,41,38,38,29,70,66,98,37,72,33,31,43,28,38,29,29,39,63,68,64,70,61,78,66,50,75,77,70,70,71,83,76,73,88,76,87,75,89,78,135

Mean predicted aligned error: 9.85 Å

Organism: NCBI:txid1209931

Sequence (165 aa):
MSDDEQAPPDAEIGWQELQTENGDFYRVKADEYDISDPVEADECAASGPPFSNVQANWTVGSEGALSNDVQNQTATTWYKLEQAPWYRIYTWRLTINVQDTYDYSFTDKSGDSYRLNVLTLSETHYVDYNSSDPTIVSISGNWLGWEIVGQIALSPRREWGNRWL